Protein AF-A0A1J5PLA8-F1 (afdb_monomer_lite)

Sequence (158 aa):
MRGIFIDPFTRMVTEIDLPEKGDSVDIVALISMMNCNTFDVARLTLADEEIDCYVDDNGLFVQDQAFFIIAGRPLAGKAILLGRTDWWECVPPRATLETVCGAVQWANRRYAQAAIEMQTRAAMAHAVAHGAHVESNGPYGFISTPSAIDPDRDAKEG

Foldseek 3Di:
DWKWKAALVVRDIDIDDFDDDPQAGDPVRQCVVQVEPDWDWDWAAFPNAIKTKIARPCQLVDPPWWWKAFNLAIGITMIIIFHADPVRGTHHGPDDSVSRSVRIGTDDPVRSVVSVLVVQVVVVVVCVVVPWDWDDPDSRTDTDDPDDPPPPPPPPDD

Secondary structure (DSSP, 8-state):
-EEEEEETTTTEEEEEEPPEETTEE-HHHHHHHHT-SSEEEEEEEETTEEEEEEEETTGGGSTT--EEEETTEEEES-EEEEEE-TT--EE--SS-HHHHHHH-EEE-HHHHHHHHHHHHHHHHHHHHHTT--EE-SSSS-EEPPPPP--TTTTSS--

Organism: NCBI:txid410659

Radius of gyration: 19.34 Å; chains: 1; bounding box: 35×65×38 Å

Structure (mmCIF, N/CA/C/O backbone):
data_AF-A0A1J5PLA8-F1
#
_entry.id   AF-A0A1J5PLA8-F1
#
loop_
_atom_site.group_PDB
_atom_site.id
_atom_site.type_symbol
_atom_site.label_atom_id
_atom_site.label_alt_id
_atom_site.label_comp_id
_atom_site.label_asym_id
_atom_site.label_entity_id
_atom_site.label_seq_id
_atom_site.pdbx_PDB_ins_code
_atom_site.Cartn_x
_atom_site.Cartn_y
_atom_site.Cartn_z
_atom_site.occupancy
_atom_site.B_iso_or_equiv
_atom_site.auth_seq_id
_atom_site.auth_comp_id
_atom_site.auth_asym_id
_atom_site.auth_atom_id
_atom_site.pdbx_PDB_model_num
ATOM 1 N N . MET A 1 1 ? 7.590 -5.040 -13.585 1.00 89.88 1 MET A N 1
ATOM 2 C CA . MET A 1 1 ? 8.039 -4.084 -12.552 1.00 89.88 1 MET A CA 1
ATOM 3 C C . MET A 1 1 ? 7.879 -4.663 -11.153 1.00 89.88 1 MET A C 1
ATOM 5 O O . MET A 1 1 ? 6.802 -5.156 -10.845 1.00 89.88 1 MET A O 1
ATOM 9 N N . ARG A 1 2 ? 8.899 -4.572 -10.286 1.00 93.50 2 ARG A N 1
ATOM 10 C CA . ARG A 1 2 ? 8.772 -4.966 -8.868 1.00 93.50 2 ARG A CA 1
ATOM 11 C C . ARG A 1 2 ? 7.814 -4.026 -8.127 1.00 93.50 2 ARG A C 1
ATOM 13 O O . ARG A 1 2 ? 8.003 -2.814 -8.183 1.00 93.50 2 ARG A O 1
ATOM 20 N N . GLY A 1 3 ? 6.872 -4.579 -7.373 1.00 94.94 3 GLY A N 1
ATOM 21 C CA . GLY A 1 3 ? 6.046 -3.872 -6.392 1.00 94.94 3 GLY A CA 1
ATOM 22 C C . GLY A 1 3 ? 6.014 -4.603 -5.049 1.00 94.94 3 GLY A C 1
ATOM 23 O O . GLY A 1 3 ? 6.448 -5.751 -4.948 1.00 94.94 3 GLY A O 1
ATOM 24 N N . ILE A 1 4 ? 5.495 -3.945 -4.011 1.00 97.38 4 ILE A N 1
ATOM 25 C CA . ILE A 1 4 ? 5.250 -4.580 -2.706 1.00 97.38 4 ILE A CA 1
ATOM 26 C C . ILE A 1 4 ? 3.744 -4.647 -2.475 1.00 97.38 4 ILE A C 1
ATOM 28 O O . ILE A 1 4 ? 3.065 -3.627 -2.475 1.00 97.38 4 ILE A O 1
ATOM 32 N N . PHE A 1 5 ? 3.223 -5.850 -2.279 1.00 97.69 5 PHE A N 1
ATOM 33 C CA . PHE A 1 5 ? 1.811 -6.123 -2.051 1.00 97.69 5 PHE A CA 1
ATOM 34 C C . PHE A 1 5 ? 1.530 -6.345 -0.568 1.00 97.69 5 PHE A C 1
ATOM 36 O O . PHE A 1 5 ? 2.229 -7.119 0.089 1.00 97.69 5 PHE A O 1
ATOM 43 N N . ILE A 1 6 ? 0.490 -5.689 -0.059 1.00 97.94 6 ILE A N 1
ATOM 44 C CA . ILE A 1 6 ? -0.004 -5.818 1.311 1.00 97.94 6 ILE A CA 1
ATOM 45 C C . ILE A 1 6 ? -1.393 -6.453 1.261 1.00 97.94 6 ILE A C 1
ATOM 47 O O . ILE A 1 6 ? -2.328 -5.887 0.692 1.00 97.94 6 ILE A O 1
ATOM 51 N N . ASP A 1 7 ? -1.533 -7.605 1.912 1.00 97.19 7 ASP A N 1
ATOM 52 C CA . ASP A 1 7 ? -2.807 -8.288 2.108 1.00 97.19 7 ASP A CA 1
ATOM 53 C C . ASP A 1 7 ? -3.176 -8.281 3.600 1.00 97.19 7 ASP A C 1
ATOM 55 O O . ASP A 1 7 ? -2.644 -9.088 4.375 1.00 97.19 7 ASP A O 1
ATOM 59 N N . PRO A 1 8 ? -4.083 -7.390 4.044 1.00 95.62 8 PRO A N 1
ATOM 60 C CA . PRO A 1 8 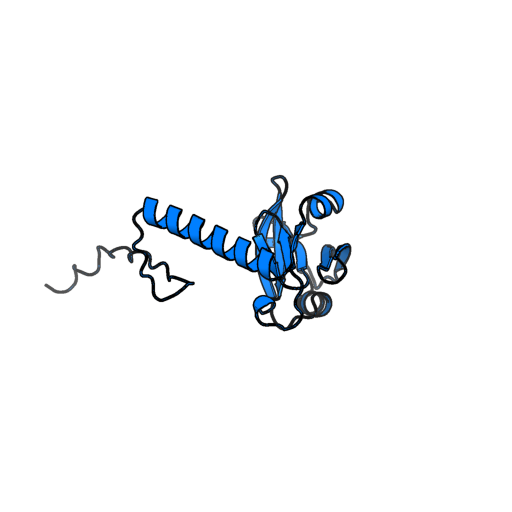? -4.499 -7.345 5.443 1.00 95.62 8 PRO A CA 1
ATOM 61 C C . PRO A 1 8 ? -5.435 -8.487 5.847 1.00 95.62 8 PRO A C 1
ATOM 63 O O . PRO A 1 8 ? -5.598 -8.725 7.046 1.00 95.62 8 PRO A O 1
ATOM 66 N N . PHE A 1 9 ? -6.023 -9.217 4.895 1.00 94.44 9 PHE A N 1
ATOM 67 C CA . PHE A 1 9 ? -6.867 -10.374 5.195 1.00 94.44 9 PHE A CA 1
ATOM 68 C C . PHE A 1 9 ? -6.011 -11.552 5.651 1.00 94.44 9 PHE A C 1
ATOM 70 O O . PHE A 1 9 ? -6.319 -12.196 6.654 1.00 94.44 9 PHE A O 1
ATOM 77 N N . THR A 1 10 ? -4.900 -11.797 4.955 1.00 96.31 10 THR A N 1
ATOM 78 C CA . THR A 1 10 ? -3.942 -12.855 5.312 1.00 96.31 10 THR A CA 1
ATOM 79 C C . THR A 1 10 ? -2.794 -12.361 6.187 1.00 96.31 10 THR A C 1
ATOM 81 O O . THR A 1 10 ? -1.986 -13.171 6.636 1.00 96.31 10 THR A O 1
ATOM 84 N N . ARG A 1 11 ? -2.709 -11.047 6.441 1.00 96.50 11 ARG A N 1
ATOM 85 C CA . ARG A 1 11 ? -1.618 -10.380 7.174 1.00 96.50 11 ARG A CA 1
ATOM 86 C C . ARG A 1 11 ? -0.247 -10.665 6.571 1.00 96.50 11 ARG A C 1
ATOM 88 O O . ARG A 1 11 ? 0.710 -10.973 7.281 1.00 96.50 11 ARG A O 1
ATOM 95 N N . MET A 1 12 ? -0.172 -10.580 5.248 1.00 97.56 12 MET A N 1
ATOM 96 C CA . MET A 1 12 ? 1.060 -10.809 4.503 1.00 97.56 12 MET A CA 1
ATOM 97 C C . MET A 1 12 ? 1.512 -9.538 3.802 1.00 97.56 12 MET A C 1
ATOM 99 O O . MET A 1 12 ? 0.701 -8.759 3.304 1.00 97.56 12 MET A O 1
ATOM 103 N N . VAL A 1 13 ? 2.827 -9.372 3.740 1.00 98.06 13 VAL A N 1
ATOM 104 C CA . VAL A 1 13 ? 3.489 -8.414 2.863 1.00 98.06 13 VAL A CA 1
ATOM 105 C C . VAL A 1 13 ? 4.414 -9.230 1.970 1.00 98.06 13 VAL A C 1
ATOM 107 O O . VAL A 1 13 ? 5.160 -10.077 2.463 1.00 98.06 13 VAL A O 1
ATOM 110 N N . THR A 1 14 ? 4.329 -9.028 0.662 1.00 97.88 14 THR A N 1
ATOM 111 C CA . THR A 1 14 ? 5.057 -9.831 -0.332 1.00 97.88 14 THR A CA 1
ATOM 112 C C . THR A 1 14 ? 5.588 -8.949 -1.447 1.00 97.88 14 THR A C 1
ATOM 114 O O . THR A 1 14 ? 4.972 -7.938 -1.774 1.00 97.88 14 THR A O 1
ATOM 117 N N . GLU A 1 15 ? 6.712 -9.324 -2.049 1.00 97.12 15 GLU A N 1
ATOM 118 C CA . GLU A 1 15 ? 7.123 -8.731 -3.322 1.00 97.12 15 GLU A CA 1
ATOM 119 C C . GLU A 1 15 ? 6.351 -9.387 -4.466 1.00 97.12 15 GLU A C 1
ATOM 121 O O . GLU A 1 15 ? 6.100 -10.594 -4.452 1.00 97.12 15 GLU A O 1
ATOM 126 N N . ILE A 1 16 ? 5.962 -8.577 -5.446 1.00 95.00 16 ILE A N 1
ATOM 127 C CA . ILE A 1 16 ? 5.235 -9.016 -6.633 1.00 95.00 16 ILE A CA 1
ATOM 128 C C . ILE A 1 16 ? 5.877 -8.444 -7.892 1.00 95.00 16 ILE A C 1
ATOM 130 O O . ILE A 1 16 ? 6.421 -7.339 -7.879 1.00 95.00 16 ILE A O 1
ATOM 134 N N . ASP A 1 17 ? 5.747 -9.177 -8.993 1.00 92.69 17 ASP A N 1
ATOM 135 C CA . ASP A 1 17 ? 6.075 -8.688 -10.326 1.00 92.69 17 ASP A CA 1
ATOM 136 C C . ASP A 1 17 ? 4.799 -8.242 -11.037 1.00 92.69 17 ASP A C 1
ATOM 138 O O . ASP A 1 17 ? 3.903 -9.036 -11.323 1.00 92.69 17 ASP A O 1
ATOM 142 N N . LEU A 1 18 ? 4.720 -6.946 -11.317 1.00 89.06 18 LEU A N 1
ATOM 143 C CA . LEU A 1 18 ? 3.620 -6.332 -12.041 1.00 89.06 18 LEU A CA 1
ATOM 144 C C . LEU A 1 18 ? 3.891 -6.334 -13.546 1.00 89.06 18 LEU A C 1
ATOM 146 O O . LEU A 1 18 ? 5.012 -6.003 -13.959 1.00 89.06 18 LEU A O 1
ATOM 150 N N . PRO A 1 19 ? 2.880 -6.646 -14.373 1.00 85.12 19 PRO A N 1
ATOM 151 C CA . PRO A 1 19 ? 2.994 -6.502 -15.813 1.00 85.12 19 PRO A CA 1
ATOM 152 C C . PRO A 1 19 ? 3.115 -5.020 -16.190 1.00 85.12 19 PRO A C 1
ATOM 154 O O . PRO A 1 19 ? 2.436 -4.147 -15.644 1.00 85.12 19 PRO A O 1
ATOM 157 N N . GLU A 1 20 ? 4.009 -4.751 -17.134 1.00 82.06 20 GLU A N 1
ATOM 158 C CA . GLU A 1 20 ? 4.247 -3.420 -17.687 1.00 82.06 20 GLU A CA 1
ATOM 159 C C . GLU A 1 20 ? 3.478 -3.258 -18.999 1.00 82.06 20 GLU A C 1
ATOM 161 O O . GLU A 1 20 ? 3.368 -4.190 -19.801 1.00 82.06 20 GLU A O 1
ATOM 166 N N . LYS A 1 21 ? 2.959 -2.054 -19.229 1.00 76.62 21 LYS A N 1
ATOM 167 C CA . LYS A 1 21 ? 2.339 -1.644 -20.486 1.00 76.62 21 LYS A CA 1
ATOM 168 C C . LYS A 1 21 ? 3.052 -0.389 -20.984 1.00 76.62 21 LYS A C 1
ATOM 170 O O . LYS A 1 21 ? 2.710 0.730 -20.600 1.00 76.62 21 LYS A O 1
ATOM 175 N N . GLY A 1 22 ? 4.061 -0.594 -21.833 1.00 76.50 22 GLY A N 1
ATOM 176 C CA . GLY A 1 22 ? 5.025 0.457 -22.173 1.00 76.50 22 GLY A CA 1
ATOM 177 C C . GLY A 1 22 ? 5.836 0.843 -20.936 1.00 76.50 22 GLY A C 1
ATOM 178 O O . GLY A 1 22 ? 6.225 -0.038 -20.177 1.00 76.50 22 GLY A O 1
ATOM 179 N N . ASP A 1 23 ? 6.002 2.142 -20.697 1.00 69.50 23 ASP A N 1
ATOM 180 C CA . ASP A 1 23 ? 6.752 2.677 -19.548 1.00 69.50 23 ASP A CA 1
ATOM 181 C C . ASP A 1 23 ? 5.905 2.806 -18.264 1.00 69.50 23 ASP A C 1
ATOM 183 O O . ASP A 1 23 ? 6.312 3.437 -17.292 1.00 69.50 23 ASP A O 1
ATOM 187 N N . SER A 1 24 ? 4.694 2.239 -18.251 1.00 74.19 24 SER A N 1
ATOM 188 C CA . SER A 1 24 ? 3.732 2.394 -17.156 1.00 74.19 24 SER A CA 1
ATOM 189 C C . SER A 1 24 ? 3.242 1.054 -16.618 1.00 74.19 24 SER A C 1
ATOM 191 O O . SER A 1 24 ? 3.233 0.040 -17.321 1.00 74.19 24 SER A O 1
ATOM 193 N N . VAL A 1 25 ? 2.811 1.047 -15.356 1.00 82.75 25 VAL A N 1
ATOM 194 C CA . VAL A 1 25 ? 2.161 -0.118 -14.750 1.00 82.75 25 VAL A CA 1
ATOM 195 C C . VAL A 1 25 ? 0.808 -0.377 -15.416 1.00 82.75 25 VAL A C 1
ATOM 197 O O . VAL A 1 25 ? 0.047 0.554 -15.693 1.00 82.75 25 VAL A O 1
ATOM 200 N N . ASP A 1 26 ? 0.481 -1.645 -15.669 1.00 86.19 26 ASP A N 1
ATOM 201 C CA . ASP A 1 26 ? -0.846 -1.993 -16.169 1.00 86.19 26 ASP A CA 1
ATOM 202 C C . ASP A 1 26 ? -1.908 -1.778 -15.077 1.00 86.19 26 ASP A C 1
ATOM 204 O O . ASP A 1 26 ? -2.025 -2.542 -14.114 1.00 86.19 26 ASP A O 1
ATOM 208 N N . ILE A 1 27 ? -2.717 -0.732 -15.251 1.00 84.12 27 ILE A N 1
ATOM 209 C CA . ILE A 1 27 ? -3.811 -0.378 -14.342 1.00 84.12 27 ILE A CA 1
ATOM 210 C C . ILE A 1 27 ? -4.819 -1.529 -14.186 1.00 84.12 27 ILE A C 1
ATOM 212 O O . ILE A 1 27 ? -5.333 -1.750 -13.089 1.00 84.12 27 ILE A O 1
ATOM 216 N N . VAL A 1 28 ? -5.089 -2.296 -15.248 1.00 85.19 28 VAL A N 1
ATOM 217 C CA . VAL A 1 28 ? -6.032 -3.426 -15.183 1.00 85.19 28 VAL A CA 1
ATOM 218 C C . VAL A 1 28 ? -5.481 -4.523 -14.274 1.00 85.19 28 VAL A C 1
ATOM 220 O O . VAL A 1 28 ? -6.235 -5.139 -13.514 1.00 85.19 28 VAL A O 1
ATOM 223 N N . ALA A 1 29 ? -4.165 -4.734 -14.300 1.00 86.81 29 ALA A N 1
ATOM 224 C CA . ALA A 1 29 ? -3.504 -5.675 -13.410 1.00 86.81 29 ALA A CA 1
ATOM 225 C C . ALA A 1 29 ? -3.555 -5.207 -11.949 1.00 86.81 29 ALA A C 1
ATOM 227 O O . ALA A 1 29 ? -3.881 -6.015 -11.082 1.00 86.81 29 ALA A O 1
ATOM 228 N N . LEU A 1 30 ? -3.326 -3.914 -11.676 1.00 89.06 30 LEU A N 1
ATOM 229 C CA . LEU A 1 30 ? -3.448 -3.350 -10.323 1.00 89.06 30 LEU A CA 1
ATOM 230 C C . LEU A 1 30 ? -4.843 -3.583 -9.730 1.00 89.06 30 LEU A C 1
ATOM 232 O O . LEU A 1 30 ? -4.964 -4.134 -8.636 1.00 89.06 30 LEU A O 1
ATOM 236 N N . ILE A 1 31 ? -5.889 -3.215 -10.476 1.00 89.44 31 ILE A N 1
ATOM 237 C CA . ILE A 1 31 ? -7.293 -3.393 -10.074 1.00 89.44 31 ILE A CA 1
ATOM 238 C C . ILE A 1 31 ? -7.585 -4.874 -9.791 1.00 89.44 31 ILE A C 1
ATOM 240 O O . ILE A 1 31 ? -8.153 -5.217 -8.753 1.00 89.44 31 ILE A O 1
ATOM 244 N N . SER A 1 32 ? -7.130 -5.764 -10.678 1.00 90.44 32 SER A N 1
ATOM 245 C CA . SER A 1 32 ? -7.335 -7.210 -10.539 1.00 90.44 32 SER A CA 1
ATOM 246 C C . SER A 1 32 ? -6.619 -7.792 -9.315 1.00 90.44 32 SER A C 1
ATOM 248 O O . SER A 1 32 ? -7.192 -8.609 -8.598 1.00 90.44 32 SER A O 1
ATOM 250 N N . MET A 1 33 ? -5.381 -7.370 -9.039 1.00 91.25 33 MET A N 1
ATOM 251 C CA . MET A 1 33 ? -4.596 -7.862 -7.899 1.00 91.25 33 MET A CA 1
ATOM 252 C C . MET A 1 33 ? -5.136 -7.368 -6.556 1.00 91.25 33 MET A C 1
ATOM 254 O O . MET A 1 33 ? -5.192 -8.132 -5.588 1.00 91.25 33 MET A O 1
ATOM 258 N N . MET A 1 34 ? -5.566 -6.106 -6.493 1.00 92.81 34 MET A N 1
ATOM 259 C CA . MET A 1 34 ? -6.200 -5.546 -5.297 1.00 92.81 34 MET A CA 1
ATOM 260 C C . MET A 1 34 ? -7.638 -6.043 -5.108 1.00 92.81 34 MET A C 1
ATOM 262 O O . MET A 1 34 ? -8.161 -5.957 -3.999 1.00 92.81 34 MET A O 1
ATOM 266 N N . ASN A 1 35 ? -8.244 -6.629 -6.148 1.00 91.62 35 ASN A N 1
ATOM 267 C CA . ASN A 1 35 ? -9.635 -7.076 -6.165 1.00 91.62 35 ASN A CA 1
ATOM 268 C C . ASN A 1 35 ? -10.603 -5.940 -5.783 1.00 91.62 35 ASN A C 1
ATOM 270 O O . ASN A 1 35 ? -11.476 -6.110 -4.931 1.00 91.62 35 ASN A O 1
ATOM 274 N N . CYS A 1 36 ? -10.412 -4.776 -6.404 1.00 89.75 36 CYS A N 1
ATOM 275 C CA . CYS A 1 36 ? -11.258 -3.596 -6.235 1.00 89.75 36 CYS A CA 1
ATOM 276 C C . CYS A 1 36 ? -11.904 -3.185 -7.568 1.00 89.75 36 CYS A C 1
ATOM 278 O O . CYS A 1 36 ? -11.584 -3.734 -8.618 1.00 89.75 36 CYS A O 1
ATOM 280 N N . ASN A 1 37 ? -12.830 -2.223 -7.527 1.00 88.31 37 ASN A N 1
ATOM 281 C CA . ASN A 1 37 ? -13.425 -1.628 -8.735 1.00 88.31 37 ASN A CA 1
ATOM 282 C C . ASN A 1 37 ? -12.778 -0.284 -9.092 1.00 88.31 37 ASN A C 1
ATOM 284 O O . ASN A 1 37 ? -12.665 0.072 -10.263 1.00 88.31 37 ASN A O 1
ATOM 288 N N . THR A 1 38 ? -12.376 0.466 -8.069 1.00 89.69 38 THR A N 1
ATOM 289 C CA . THR A 1 38 ? -11.678 1.74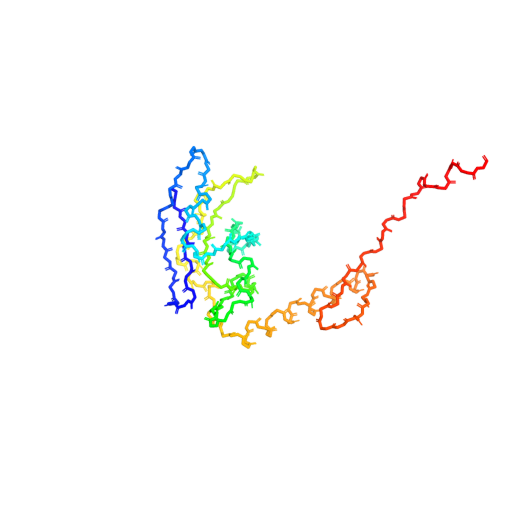6 -8.163 1.00 89.69 38 THR A CA 1
ATOM 290 C C . THR A 1 38 ? -10.534 1.744 -7.163 1.00 89.69 38 THR A C 1
ATOM 292 O O . THR A 1 38 ? -10.555 1.002 -6.178 1.00 89.69 38 THR A O 1
ATOM 295 N N . PHE A 1 39 ? -9.521 2.558 -7.421 1.00 93.25 39 PHE A N 1
ATOM 296 C CA . PHE A 1 39 ? -8.415 2.741 -6.499 1.00 93.25 39 PHE A CA 1
ATOM 297 C C . PHE A 1 39 ? -8.092 4.222 -6.353 1.00 93.25 39 PHE A C 1
ATOM 299 O O . PHE A 1 39 ? -8.353 5.008 -7.265 1.00 93.25 39 PHE A O 1
ATOM 306 N N . ASP A 1 40 ? -7.492 4.561 -5.221 1.00 92.75 40 ASP A N 1
ATOM 307 C CA . ASP A 1 40 ? -6.866 5.854 -4.970 1.00 92.75 40 ASP A CA 1
ATOM 308 C C . ASP A 1 40 ? -5.380 5.648 -4.637 1.00 92.75 40 ASP A C 1
ATOM 310 O O . ASP A 1 40 ? -4.936 4.528 -4.360 1.00 92.75 40 ASP A O 1
ATOM 314 N N . VAL A 1 41 ? -4.598 6.725 -4.698 1.00 93.31 41 VAL A N 1
ATOM 315 C CA . VAL A 1 41 ? -3.160 6.720 -4.427 1.00 93.31 41 VAL A CA 1
ATOM 316 C C . VAL A 1 41 ? -2.865 7.539 -3.176 1.00 93.31 41 VAL A C 1
ATOM 318 O O . VAL A 1 41 ? -2.762 8.768 -3.194 1.00 93.31 41 VAL A O 1
ATOM 321 N N . ALA A 1 42 ? -2.649 6.839 -2.067 1.00 92.50 42 ALA A N 1
ATOM 322 C CA . ALA A 1 42 ? -2.160 7.439 -0.841 1.00 92.50 42 ALA A CA 1
ATOM 323 C C . ALA A 1 42 ? -0.645 7.663 -0.938 1.00 92.50 42 ALA A C 1
ATOM 325 O O . ALA A 1 42 ? 0.146 6.723 -0.961 1.00 92.50 42 ALA A O 1
ATOM 326 N N . ARG A 1 43 ? -0.228 8.930 -0.946 1.00 93.38 43 ARG A N 1
ATOM 327 C CA . ARG A 1 43 ? 1.190 9.311 -0.909 1.00 93.38 43 ARG A CA 1
ATOM 328 C C . ARG A 1 43 ? 1.739 9.138 0.504 1.00 93.38 43 ARG A C 1
ATOM 330 O O . ARG A 1 43 ? 1.226 9.761 1.441 1.00 93.38 43 ARG A O 1
ATOM 337 N N . LEU A 1 44 ? 2.768 8.313 0.649 1.00 93.31 44 LEU A N 1
ATOM 338 C CA . LEU A 1 44 ? 3.395 7.981 1.923 1.00 93.31 44 LEU A CA 1
ATOM 339 C C . LEU A 1 44 ? 4.884 8.335 1.908 1.00 93.31 44 LEU A C 1
ATOM 341 O O . LEU A 1 44 ? 5.517 8.427 0.857 1.00 93.31 44 LEU A O 1
ATOM 345 N N . THR A 1 45 ? 5.443 8.465 3.107 1.00 92.31 45 THR A N 1
ATOM 346 C CA . THR A 1 45 ? 6.888 8.513 3.329 1.00 92.31 45 THR A CA 1
ATOM 347 C C . THR A 1 45 ? 7.239 7.397 4.304 1.00 92.31 45 THR A C 1
ATOM 349 O O . THR A 1 45 ? 6.676 7.333 5.400 1.00 92.31 45 THR A O 1
ATOM 352 N N . LEU A 1 46 ? 8.132 6.496 3.902 1.00 90.69 46 LEU A N 1
ATOM 353 C CA . LEU A 1 46 ? 8.606 5.375 4.714 1.00 90.69 46 LEU A CA 1
ATOM 354 C C . LEU A 1 46 ? 10.127 5.409 4.769 1.00 90.69 46 LEU A C 1
ATOM 356 O O . LEU A 1 46 ? 10.768 5.280 3.734 1.00 90.69 46 LEU A O 1
ATOM 360 N N . ALA A 1 47 ? 10.689 5.552 5.974 1.00 85.81 47 ALA A N 1
ATOM 361 C CA . ALA A 1 47 ? 12.138 5.640 6.181 1.00 85.81 47 ALA A CA 1
ATOM 362 C C . ALA A 1 47 ? 12.808 6.659 5.232 1.00 85.81 47 ALA A C 1
ATOM 364 O O . ALA A 1 47 ? 13.778 6.337 4.556 1.00 85.81 47 ALA A O 1
ATOM 365 N N . ASP A 1 48 ? 12.232 7.863 5.163 1.00 86.31 48 ASP A N 1
ATOM 366 C CA . ASP A 1 48 ? 12.670 8.985 4.318 1.00 86.31 48 ASP A CA 1
ATOM 367 C C . ASP A 1 48 ? 12.545 8.778 2.795 1.00 86.31 48 ASP A C 1
ATOM 369 O O . ASP A 1 48 ? 12.930 9.652 2.023 1.00 86.31 48 ASP A O 1
ATOM 373 N N . GLU A 1 49 ? 11.931 7.680 2.345 1.00 87.19 49 GLU A N 1
ATOM 374 C CA . GLU A 1 49 ? 11.634 7.438 0.931 1.00 87.19 49 GLU A CA 1
ATOM 375 C C . GLU A 1 49 ? 10.162 7.727 0.617 1.00 87.19 49 GLU A C 1
ATOM 377 O O . GLU A 1 49 ? 9.249 7.285 1.325 1.00 87.19 49 GLU A O 1
ATOM 382 N N . GLU A 1 50 ? 9.923 8.451 -0.476 1.00 91.50 50 GLU A N 1
ATOM 383 C CA . GLU A 1 50 ? 8.579 8.659 -1.008 1.00 91.50 50 GLU A CA 1
ATOM 384 C C . GLU A 1 50 ? 8.070 7.395 -1.703 1.00 91.50 50 GLU A C 1
ATOM 386 O O . GLU A 1 50 ? 8.763 6.777 -2.516 1.00 91.50 50 GLU A O 1
ATOM 391 N N . ILE A 1 51 ? 6.835 7.012 -1.391 1.00 94.38 51 ILE A N 1
ATOM 392 C CA . ILE A 1 51 ? 6.212 5.817 -1.946 1.00 94.38 51 ILE A CA 1
ATOM 393 C C . ILE A 1 51 ? 4.716 6.045 -2.141 1.00 94.38 51 ILE A C 1
ATOM 395 O O . ILE A 1 51 ? 4.035 6.630 -1.293 1.00 94.38 51 ILE A O 1
ATOM 399 N N . ASP A 1 52 ? 4.204 5.579 -3.270 1.00 94.88 52 ASP A N 1
ATOM 400 C CA . ASP A 1 52 ? 2.797 5.660 -3.620 1.00 94.88 52 ASP A CA 1
ATOM 401 C C . ASP A 1 52 ? 2.110 4.345 -3.251 1.00 94.88 52 ASP A C 1
ATOM 403 O O . ASP A 1 52 ? 2.543 3.257 -3.636 1.00 94.88 52 ASP A O 1
ATOM 407 N N . CYS A 1 53 ? 1.045 4.452 -2.459 1.00 95.62 53 CYS A N 1
ATOM 408 C CA . CYS A 1 53 ? 0.246 3.332 -1.991 1.00 95.62 53 CYS A CA 1
ATOM 409 C C . CYS A 1 53 ? -1.103 3.324 -2.703 1.00 95.62 53 CYS A C 1
ATOM 411 O O . CYS A 1 53 ? -1.982 4.132 -2.407 1.00 95.62 53 CYS A O 1
ATOM 413 N N . TYR A 1 54 ? -1.249 2.397 -3.639 1.00 95.25 54 TYR A N 1
ATOM 414 C CA . TYR A 1 54 ? -2.484 2.137 -4.362 1.00 95.25 54 TYR A CA 1
ATOM 415 C C . TYR A 1 54 ? -3.396 1.315 -3.461 1.00 95.25 54 TYR A C 1
ATOM 417 O O . TYR A 1 54 ? -2.976 0.270 -2.959 1.00 95.25 54 TYR A O 1
ATOM 425 N N . VAL A 1 55 ? -4.613 1.796 -3.237 1.00 94.81 55 VAL A N 1
ATOM 426 C CA . VAL A 1 55 ? -5.576 1.212 -2.294 1.00 94.81 55 VAL A CA 1
ATOM 427 C C . VAL A 1 55 ? -6.980 1.217 -2.869 1.00 94.81 55 VAL A C 1
ATOM 429 O O . VAL A 1 55 ? -7.302 2.046 -3.714 1.00 94.81 55 VAL A O 1
ATOM 432 N N . ASP A 1 56 ? -7.832 0.321 -2.380 1.00 92.00 56 ASP A N 1
ATOM 433 C CA . ASP A 1 56 ? -9.260 0.333 -2.696 1.00 92.00 56 ASP A CA 1
ATOM 434 C C . ASP A 1 56 ? -9.936 1.588 -2.115 1.00 92.00 56 ASP A C 1
ATOM 436 O O . ASP A 1 56 ? -10.143 1.695 -0.904 1.00 92.00 56 ASP A O 1
ATOM 440 N N . ASP A 1 57 ? -10.311 2.520 -2.993 1.00 87.50 57 ASP A N 1
ATOM 441 C CA . ASP A 1 57 ? -10.983 3.783 -2.648 1.00 87.50 57 ASP A CA 1
ATOM 442 C C . ASP A 1 57 ? -12.335 3.540 -1.950 1.00 87.50 57 ASP A C 1
ATOM 444 O O . ASP A 1 57 ? -12.746 4.255 -1.037 1.00 87.50 57 ASP A O 1
ATOM 448 N N . ASN A 1 58 ? -13.001 2.437 -2.301 1.00 86.06 58 ASN A N 1
ATOM 449 C CA . ASN A 1 58 ? -14.263 2.040 -1.689 1.00 86.06 58 ASN A CA 1
ATOM 450 C C . ASN A 1 58 ? -14.090 1.059 -0.525 1.00 86.06 58 ASN A C 1
ATOM 452 O O . ASN A 1 58 ? -15.088 0.619 0.057 1.00 86.06 58 ASN A O 1
ATOM 456 N N . GLY A 1 59 ? -12.852 0.745 -0.132 1.00 81.25 59 GLY A N 1
ATOM 457 C CA . GLY A 1 59 ? -12.553 -0.297 0.846 1.00 81.25 59 GLY A CA 1
ATOM 458 C C . GLY A 1 59 ? -13.280 -0.091 2.177 1.00 81.25 59 GLY A C 1
ATOM 459 O O . GLY A 1 59 ? -13.734 -1.055 2.793 1.00 81.25 59 GLY A O 1
ATOM 460 N N . LEU A 1 60 ? -13.492 1.162 2.593 1.00 82.81 60 LEU A N 1
ATOM 461 C CA . LEU A 1 60 ? -14.203 1.511 3.830 1.00 82.81 60 LEU A CA 1
ATOM 462 C C . LEU A 1 60 ? -15.684 1.087 3.848 1.00 82.81 60 LEU A C 1
ATOM 464 O O . LEU A 1 60 ? -16.234 0.837 4.929 1.00 82.81 60 LEU A O 1
ATOM 468 N N . PHE A 1 61 ? -16.322 0.988 2.680 1.00 81.94 61 PHE A N 1
ATOM 469 C CA . PHE A 1 61 ? -17.755 0.709 2.532 1.00 81.94 61 PHE A CA 1
ATOM 470 C C . PHE A 1 61 ? -18.078 -0.782 2.361 1.00 81.94 61 PHE A C 1
ATOM 472 O O . PHE A 1 61 ? -19.249 -1.164 2.359 1.00 81.94 61 PHE A O 1
ATOM 479 N N . VAL A 1 62 ? -17.057 -1.634 2.261 1.00 83.25 62 VAL A N 1
ATOM 480 C CA . VAL A 1 62 ? -17.202 -3.081 2.064 1.00 83.25 62 VAL A CA 1
ATOM 481 C C . VAL A 1 62 ? -17.420 -3.799 3.407 1.00 83.25 62 VAL A C 1
ATOM 483 O O . VAL A 1 62 ? -16.842 -3.437 4.437 1.00 83.25 62 VAL A O 1
ATOM 486 N N . GLN A 1 63 ? -18.292 -4.814 3.417 1.00 81.56 63 GLN A N 1
ATOM 487 C CA . GLN A 1 63 ? -18.490 -5.698 4.574 1.00 81.56 63 GLN A CA 1
ATOM 488 C C . GLN A 1 63 ? -17.327 -6.692 4.710 1.00 81.56 63 GLN A C 1
ATOM 490 O O . GLN A 1 63 ? -16.693 -7.038 3.722 1.00 81.56 63 GLN A O 1
ATOM 495 N N . ASP A 1 64 ? -17.029 -7.126 5.939 1.00 84.75 64 ASP A N 1
ATOM 496 C CA . ASP A 1 64 ? -15.906 -8.032 6.249 1.00 84.75 64 ASP A CA 1
ATOM 497 C C . ASP A 1 64 ? -14.529 -7.539 5.772 1.00 84.75 64 ASP A C 1
ATOM 499 O O . ASP A 1 64 ? -13.619 -8.315 5.492 1.00 84.75 64 ASP A O 1
ATOM 503 N N . GLN A 1 65 ? -14.366 -6.217 5.726 1.00 89.94 65 GLN A N 1
ATOM 504 C CA . GLN A 1 65 ? -13.123 -5.573 5.333 1.00 89.94 65 GLN A CA 1
ATOM 505 C C . GLN A 1 65 ? -11.999 -5.775 6.365 1.00 89.94 65 GLN A C 1
ATOM 507 O O . GLN A 1 65 ? -12.228 -5.735 7.580 1.00 89.94 65 GLN A O 1
ATOM 512 N N . ALA A 1 66 ? -10.766 -5.901 5.870 1.00 92.81 66 ALA A N 1
ATOM 513 C CA . ALA A 1 66 ? -9.548 -5.907 6.668 1.00 92.81 66 ALA A CA 1
ATOM 514 C C . ALA A 1 66 ? -8.786 -4.576 6.545 1.00 92.81 66 ALA A C 1
ATOM 516 O O . ALA A 1 66 ? -8.837 -3.891 5.522 1.00 92.81 66 ALA A O 1
ATOM 517 N N . PHE A 1 67 ? -8.089 -4.202 7.619 1.00 94.56 67 PHE A N 1
ATOM 518 C CA . PHE A 1 67 ? -7.450 -2.896 7.754 1.00 94.56 67 PHE A CA 1
ATOM 519 C C . PHE A 1 67 ? -5.991 -3.041 8.167 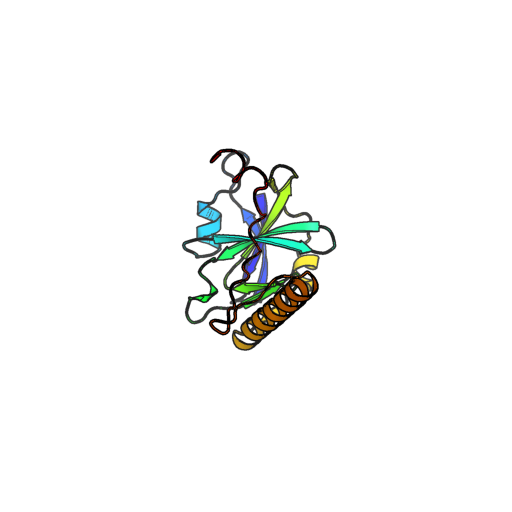1.00 94.56 67 PHE A C 1
ATOM 521 O O . PHE A 1 67 ? -5.595 -3.986 8.856 1.00 94.56 67 PHE A O 1
ATOM 528 N N . PHE A 1 68 ? -5.200 -2.045 7.806 1.00 95.44 68 PHE A N 1
ATOM 529 C CA . PHE A 1 68 ? -3.829 -1.905 8.260 1.00 95.44 68 PHE A CA 1
ATOM 530 C C . PHE A 1 68 ? -3.481 -0.427 8.401 1.00 95.44 68 PHE A C 1
ATOM 532 O O . PHE A 1 68 ? -4.176 0.445 7.885 1.00 95.44 68 PHE A O 1
ATOM 539 N N . ILE A 1 69 ? -2.424 -0.142 9.146 1.00 94.88 69 ILE A N 1
ATOM 540 C CA . ILE A 1 69 ? -1.859 1.191 9.288 1.00 94.88 69 ILE A CA 1
ATOM 541 C C . ILE A 1 69 ? -0.426 1.141 8.786 1.00 94.88 69 ILE A C 1
ATOM 543 O O . ILE A 1 69 ? 0.333 0.246 9.155 1.00 94.88 69 ILE A O 1
ATOM 547 N N . ILE A 1 70 ? -0.055 2.109 7.958 1.00 95.06 70 ILE A N 1
ATOM 548 C CA . ILE A 1 70 ? 1.303 2.266 7.438 1.00 95.06 70 ILE A CA 1
ATOM 549 C C . ILE A 1 70 ? 1.634 3.753 7.343 1.00 95.06 70 ILE A C 1
ATOM 551 O O . ILE A 1 70 ? 0.779 4.556 6.975 1.00 95.06 70 ILE A O 1
ATOM 555 N N . ALA A 1 71 ? 2.849 4.147 7.738 1.00 92.56 71 ALA A N 1
ATOM 556 C CA . ALA A 1 71 ? 3.232 5.562 7.853 1.00 92.56 71 ALA A CA 1
ATOM 557 C C . ALA A 1 71 ? 2.197 6.396 8.649 1.00 92.56 71 ALA A C 1
ATOM 559 O O . ALA A 1 71 ? 1.867 7.530 8.306 1.00 92.56 71 ALA A O 1
ATOM 560 N N . GLY A 1 72 ? 1.606 5.781 9.680 1.00 89.38 72 GLY A N 1
ATOM 561 C CA . GLY A 1 72 ? 0.532 6.359 10.485 1.00 89.38 72 GLY A CA 1
ATOM 562 C C . GLY A 1 72 ? -0.841 6.404 9.811 1.00 89.38 72 GLY A C 1
ATOM 563 O O . GLY A 1 72 ? -1.813 6.664 10.504 1.00 89.38 72 GLY A O 1
ATOM 564 N N . ARG A 1 73 ? -0.977 6.128 8.510 1.00 90.12 73 ARG A N 1
ATOM 565 C CA . ARG A 1 73 ? -2.255 6.197 7.791 1.00 90.12 73 ARG A CA 1
ATOM 566 C C . ARG A 1 73 ? -3.041 4.887 7.888 1.00 90.12 73 ARG A C 1
ATOM 568 O O . ARG A 1 73 ? -2.505 3.854 7.488 1.00 90.12 73 ARG A O 1
ATOM 575 N N . PRO A 1 74 ? -4.288 4.909 8.385 1.00 92.06 74 PRO A N 1
ATOM 576 C CA . PRO A 1 74 ? -5.186 3.763 8.323 1.00 92.06 74 PRO A CA 1
ATOM 577 C C . PRO A 1 74 ? -5.719 3.584 6.899 1.00 92.06 74 PRO A C 1
ATOM 579 O O . PRO A 1 74 ? -6.249 4.520 6.307 1.00 92.06 74 PRO A O 1
ATOM 582 N N . LEU A 1 75 ? -5.592 2.371 6.370 1.00 93.81 75 LEU A N 1
ATOM 583 C CA . LEU A 1 75 ? -6.005 1.984 5.025 1.00 93.81 75 LEU A CA 1
ATOM 584 C C . LEU A 1 75 ? -6.836 0.695 5.086 1.00 93.81 75 LEU A C 1
ATOM 586 O O . LEU A 1 75 ? -6.746 -0.086 6.041 1.00 93.81 75 LEU A O 1
ATOM 590 N N . ALA A 1 76 ? -7.681 0.499 4.077 1.00 93.31 76 ALA A N 1
ATOM 591 C CA . ALA A 1 76 ? -8.629 -0.604 3.992 1.00 93.31 76 ALA A CA 1
ATOM 592 C C . ALA A 1 76 ? -8.434 -1.380 2.689 1.00 93.31 76 ALA A C 1
ATOM 594 O O . ALA A 1 76 ? -8.158 -0.787 1.650 1.00 93.31 76 ALA A O 1
ATOM 595 N N . GLY A 1 77 ? -8.618 -2.697 2.749 1.00 94.25 77 GLY A N 1
ATOM 596 C CA . GLY A 1 77 ? -8.432 -3.562 1.590 1.00 94.25 77 GLY A CA 1
ATOM 597 C C . GLY A 1 77 ? -6.965 -3.823 1.267 1.00 94.25 77 GLY A C 1
ATOM 598 O O . GLY A 1 77 ? -6.052 -3.463 2.009 1.00 94.25 77 GLY A O 1
ATOM 599 N N . LYS A 1 78 ? -6.746 -4.524 0.160 1.00 96.31 78 LYS A N 1
ATOM 600 C CA . LYS A 1 78 ? -5.405 -4.835 -0.336 1.00 96.31 78 LYS A CA 1
ATOM 601 C C . LYS A 1 78 ? -4.737 -3.576 -0.873 1.00 96.31 78 LYS A C 1
ATOM 603 O O . LYS A 1 78 ? -5.420 -2.676 -1.359 1.00 96.31 78 LYS A O 1
ATOM 608 N N . ALA A 1 79 ? -3.411 -3.544 -0.817 1.00 96.69 79 ALA A N 1
ATOM 609 C CA . ALA A 1 79 ? -2.648 -2.414 -1.317 1.00 96.69 79 ALA A CA 1
ATOM 610 C C . ALA A 1 79 ? -1.409 -2.841 -2.094 1.00 96.69 79 ALA A C 1
ATOM 612 O O . ALA A 1 79 ? -0.826 -3.896 -1.834 1.00 96.69 79 ALA A O 1
ATOM 613 N N . ILE A 1 80 ? -0.989 -1.989 -3.024 1.00 97.00 80 ILE A N 1
ATOM 614 C CA . ILE A 1 80 ? 0.257 -2.141 -3.775 1.00 97.00 80 ILE A CA 1
ATOM 615 C C . ILE A 1 80 ? 1.087 -0.879 -3.574 1.00 97.00 80 ILE A C 1
ATOM 617 O O . ILE A 1 80 ? 0.584 0.232 -3.717 1.00 97.00 80 ILE A O 1
ATOM 621 N N . LEU A 1 81 ? 2.358 -1.050 -3.231 1.00 96.12 81 LEU A N 1
ATOM 622 C CA . LEU A 1 81 ? 3.314 0.036 -3.082 1.00 96.12 81 LEU A CA 1
ATOM 623 C C . LEU A 1 81 ? 4.248 0.091 -4.286 1.00 96.12 81 LEU A C 1
ATOM 625 O O . LEU A 1 81 ? 4.886 -0.914 -4.626 1.00 96.12 81 LEU A O 1
ATOM 629 N N . LEU A 1 82 ? 4.364 1.279 -4.875 1.00 95.00 82 LEU A N 1
ATOM 630 C CA . LEU A 1 82 ? 5.295 1.594 -5.955 1.00 95.00 82 LEU A CA 1
ATOM 631 C C . LEU A 1 82 ? 6.064 2.868 -5.631 1.00 95.00 82 LEU A C 1
ATOM 633 O O . LEU A 1 82 ? 5.589 3.740 -4.909 1.00 95.00 82 LEU A O 1
ATOM 637 N N . GLY A 1 83 ? 7.278 2.959 -6.157 1.00 93.44 83 GLY A N 1
ATOM 638 C CA . GLY A 1 83 ? 8.018 4.209 -6.152 1.00 93.44 83 GLY A CA 1
ATOM 639 C C . GLY A 1 83 ? 7.476 5.146 -7.224 1.00 93.44 83 GLY A C 1
ATOM 640 O O . GLY A 1 83 ? 6.794 4.725 -8.163 1.00 93.44 83 GLY A O 1
ATOM 641 N N . ARG A 1 84 ? 7.845 6.416 -7.105 1.00 90.00 84 ARG A N 1
ATOM 642 C CA . ARG A 1 84 ? 7.591 7.422 -8.132 1.00 90.00 84 ARG A CA 1
ATOM 643 C C . ARG A 1 84 ? 8.861 8.186 -8.474 1.00 90.00 84 ARG A C 1
ATOM 645 O O . ARG A 1 84 ? 9.750 8.324 -7.634 1.00 90.00 84 ARG A O 1
ATOM 652 N N . THR A 1 85 ? 8.936 8.678 -9.701 1.00 88.88 85 THR A N 1
ATOM 653 C CA . THR A 1 85 ? 9.907 9.709 -10.084 1.00 88.88 85 THR A CA 1
ATOM 654 C C . THR A 1 85 ? 9.370 11.100 -9.745 1.00 88.88 85 THR A C 1
ATOM 656 O O . THR A 1 85 ? 8.180 11.272 -9.469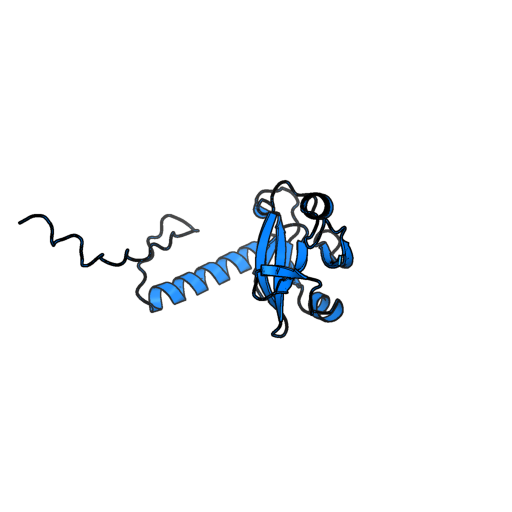 1.00 88.88 85 THR A O 1
ATOM 659 N N . ASP A 1 86 ? 10.225 12.116 -9.849 1.00 87.75 86 ASP A N 1
ATOM 660 C CA . ASP A 1 86 ? 9.827 13.526 -9.711 1.00 87.75 86 ASP A CA 1
ATOM 661 C C . ASP A 1 86 ? 8.790 13.960 -10.771 1.00 87.75 86 ASP A C 1
ATOM 663 O O . ASP A 1 86 ? 8.077 14.948 -10.594 1.00 87.75 86 ASP A O 1
ATOM 667 N N . TRP A 1 87 ? 8.678 13.199 -11.866 1.00 85.81 87 TRP A N 1
ATOM 668 C CA . TRP A 1 87 ? 7.706 13.394 -12.945 1.00 85.81 87 TRP A CA 1
ATOM 669 C C . TRP A 1 87 ? 6.448 12.532 -12.787 1.00 85.81 87 TRP A C 1
ATOM 671 O O . TRP A 1 87 ? 5.658 12.430 -13.722 1.00 85.81 87 TRP A O 1
ATOM 681 N N . TRP A 1 88 ? 6.238 11.949 -11.602 1.00 81.75 88 TRP A N 1
ATOM 682 C CA . TRP A 1 88 ? 5.073 11.123 -11.257 1.00 81.75 88 TRP A CA 1
ATOM 683 C C . TRP A 1 88 ? 4.951 9.822 -12.059 1.00 81.75 88 TRP A C 1
ATOM 685 O O . TRP A 1 88 ? 3.871 9.241 -12.154 1.00 81.75 88 TRP A O 1
ATOM 695 N N . GLU A 1 89 ? 6.059 9.339 -12.617 1.00 86.00 89 GLU A N 1
ATOM 696 C CA . GLU A 1 89 ? 6.099 8.048 -13.300 1.00 86.00 89 GLU A CA 1
ATOM 697 C C . GLU A 1 89 ? 6.281 6.920 -12.284 1.00 86.00 89 GLU A C 1
ATOM 699 O O . GLU A 1 89 ? 7.054 7.046 -11.331 1.00 86.00 89 GLU A O 1
ATOM 704 N N . CYS A 1 90 ? 5.580 5.805 -12.495 1.00 88.56 90 CYS A N 1
ATOM 705 C CA . CYS A 1 90 ? 5.680 4.626 -11.639 1.00 88.56 90 CYS A CA 1
ATOM 706 C C . CYS A 1 90 ? 7.030 3.935 -11.832 1.00 88.56 90 CYS A C 1
ATOM 708 O O . CYS A 1 90 ? 7.406 3.595 -12.952 1.00 88.56 90 CYS A O 1
ATOM 710 N N . VAL A 1 91 ? 7.726 3.659 -10.735 1.00 92.19 91 VAL A N 1
ATOM 711 C CA . VAL A 1 91 ? 8.987 2.908 -10.721 1.00 92.19 91 VAL A CA 1
ATOM 712 C C . VAL A 1 91 ? 8.974 1.884 -9.586 1.00 92.19 91 VAL A C 1
ATOM 714 O O . VAL A 1 91 ? 8.156 1.987 -8.667 1.00 92.19 91 VAL A O 1
ATOM 717 N N . PRO A 1 92 ? 9.873 0.883 -9.588 1.00 93.38 92 PRO A N 1
ATOM 718 C CA . PRO A 1 92 ? 10.043 0.020 -8.428 1.00 93.38 92 PRO A CA 1
ATOM 719 C C . PRO A 1 92 ? 10.245 0.840 -7.143 1.00 93.38 92 PRO A C 1
ATOM 721 O O . PRO A 1 92 ? 11.004 1.814 -7.158 1.00 93.38 92 PRO A O 1
ATOM 724 N N . PRO A 1 93 ? 9.607 0.465 -6.019 1.00 94.12 93 PRO A N 1
ATOM 725 C CA . PRO A 1 93 ? 9.810 1.176 -4.763 1.00 94.12 93 PRO A CA 1
ATOM 726 C C . PRO A 1 93 ? 11.272 1.047 -4.335 1.00 94.12 93 PRO A C 1
ATOM 728 O O . PRO A 1 93 ? 11.889 0.016 -4.580 1.00 94.12 93 PRO A O 1
ATOM 731 N N . ARG A 1 94 ? 11.842 2.058 -3.679 1.00 94.31 94 ARG A N 1
ATOM 732 C CA . ARG A 1 94 ? 13.169 1.933 -3.044 1.00 94.31 94 ARG A CA 1
ATOM 733 C C . ARG A 1 94 ? 13.103 1.204 -1.706 1.00 94.31 94 ARG A C 1
ATOM 735 O O . ARG A 1 94 ? 14.047 0.506 -1.345 1.00 94.31 94 ARG A O 1
ATOM 742 N N . ALA A 1 95 ? 11.969 1.319 -1.010 1.00 93.31 95 ALA A N 1
ATOM 743 C CA . ALA A 1 95 ? 11.705 0.587 0.221 1.00 93.31 95 ALA A CA 1
ATOM 744 C C . ALA A 1 95 ? 11.892 -0.926 0.011 1.00 93.31 95 ALA A C 1
ATOM 746 O O . ALA A 1 95 ? 11.522 -1.485 -1.029 1.00 93.31 95 ALA A O 1
ATOM 747 N N . THR A 1 96 ? 12.486 -1.590 1.000 1.00 95.31 96 THR A N 1
ATOM 748 C CA . THR A 1 96 ? 12.648 -3.047 0.995 1.00 95.31 96 THR A CA 1
ATOM 749 C C . THR A 1 96 ? 11.408 -3.718 1.574 1.00 95.31 96 THR A C 1
ATOM 751 O O . THR A 1 96 ? 10.646 -3.105 2.329 1.00 95.31 96 THR A O 1
ATOM 754 N N . LEU A 1 97 ? 11.227 -5.005 1.266 1.00 96.00 97 LEU A N 1
ATOM 755 C CA . LEU A 1 97 ? 10.183 -5.814 1.889 1.00 96.00 97 LEU A CA 1
ATOM 756 C C . LEU A 1 97 ? 10.261 -5.762 3.423 1.00 96.00 97 LEU A C 1
ATOM 758 O O . LEU A 1 97 ? 9.242 -5.588 4.080 1.00 96.00 97 LEU A O 1
ATOM 762 N N . GLU A 1 98 ? 11.466 -5.854 3.991 1.00 95.94 98 GLU A N 1
ATOM 763 C CA . GLU A 1 98 ? 11.689 -5.799 5.439 1.00 95.94 98 GLU A CA 1
ATOM 764 C C . GLU A 1 98 ? 11.244 -4.461 6.042 1.00 95.94 98 GLU A C 1
ATOM 766 O O . GLU A 1 98 ? 10.523 -4.447 7.042 1.00 95.94 98 GLU A O 1
ATOM 771 N N . THR A 1 99 ? 11.601 -3.339 5.406 1.00 95.56 99 THR A N 1
ATOM 772 C CA . THR A 1 99 ? 11.175 -2.003 5.843 1.00 95.56 99 THR A CA 1
ATOM 773 C C . THR A 1 99 ? 9.654 -1.885 5.861 1.00 95.56 99 THR A C 1
ATOM 775 O O . THR A 1 99 ? 9.087 -1.381 6.830 1.00 95.56 99 THR A O 1
ATOM 778 N N . VAL A 1 100 ? 8.975 -2.377 4.820 1.00 96.62 100 VAL A N 1
ATOM 779 C CA . VAL A 1 100 ? 7.508 -2.335 4.759 1.00 96.62 100 VAL A CA 1
ATOM 780 C C . VAL A 1 100 ? 6.891 -3.261 5.807 1.00 96.62 100 VAL A C 1
ATOM 782 O O . VAL A 1 100 ? 5.999 -2.831 6.534 1.00 96.62 100 VAL A O 1
ATOM 785 N N . CYS A 1 101 ? 7.394 -4.489 5.958 1.00 96.62 101 CYS A N 1
ATOM 786 C CA . CYS A 1 101 ? 6.952 -5.422 6.997 1.00 96.62 101 CYS A CA 1
ATOM 787 C C . CYS A 1 101 ? 7.039 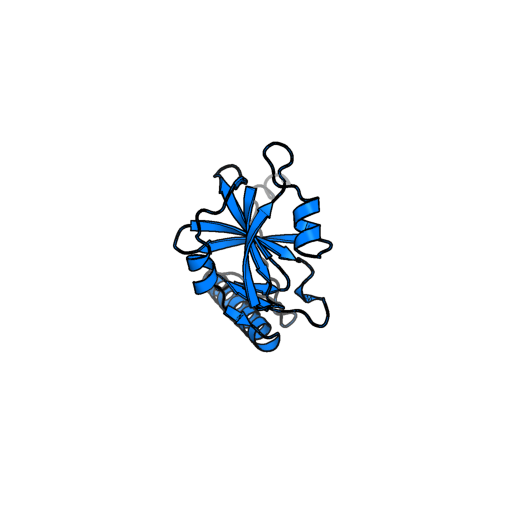-4.811 8.401 1.00 96.62 101 CYS A C 1
ATOM 789 O O . CYS A 1 101 ? 6.103 -4.948 9.184 1.00 96.62 101 CYS A O 1
ATOM 791 N N . GLY A 1 102 ? 8.141 -4.124 8.716 1.00 96.00 102 GLY A N 1
ATOM 792 C CA . GLY A 1 102 ? 8.329 -3.461 10.008 1.00 96.00 102 GLY A CA 1
ATOM 793 C C . GLY A 1 102 ? 7.433 -2.234 10.217 1.00 96.00 102 GLY A C 1
ATOM 794 O O . GLY A 1 102 ? 7.154 -1.869 11.357 1.00 96.00 102 GLY A O 1
ATOM 795 N N . ALA A 1 103 ? 6.969 -1.602 9.135 1.00 95.69 103 ALA A N 1
ATOM 796 C CA . ALA A 1 103 ? 6.123 -0.412 9.186 1.00 95.69 103 ALA A CA 1
ATOM 797 C C . ALA A 1 103 ? 4.617 -0.721 9.241 1.00 95.69 103 ALA A C 1
ATOM 799 O O . ALA A 1 103 ? 3.841 0.117 9.710 1.00 95.69 103 ALA A O 1
ATOM 800 N N . VAL A 1 104 ? 4.191 -1.887 8.745 1.00 97.00 104 VAL A N 1
ATOM 801 C CA . VAL A 1 104 ? 2.777 -2.273 8.685 1.00 97.00 104 VAL A CA 1
ATOM 802 C C . VAL A 1 104 ? 2.272 -2.722 10.056 1.00 97.00 104 VAL A C 1
ATOM 804 O O . VAL A 1 104 ? 2.813 -3.625 10.689 1.00 97.00 104 VAL A O 1
ATOM 807 N N . GLN A 1 105 ? 1.162 -2.129 10.488 1.00 95.88 105 GLN A N 1
ATOM 808 C CA . GLN A 1 105 ? 0.442 -2.510 11.698 1.00 95.88 105 GLN A CA 1
ATOM 809 C C . GLN A 1 105 ? -0.949 -3.021 11.325 1.00 95.88 105 GLN A C 1
ATOM 811 O O . GLN A 1 105 ? -1.766 -2.288 10.772 1.00 95.88 105 GLN A O 1
ATOM 816 N N . TRP A 1 106 ? -1.248 -4.278 11.640 1.00 94.81 106 TRP A N 1
ATOM 817 C CA . TRP A 1 106 ? -2.557 -4.864 11.348 1.00 94.81 106 TRP A CA 1
ATOM 818 C C . 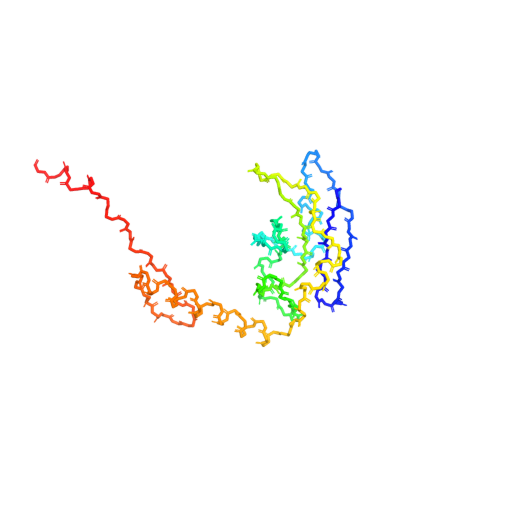TRP A 1 106 ? -3.626 -4.305 12.285 1.00 94.81 106 TRP A C 1
ATOM 820 O O . TRP A 1 106 ? -3.473 -4.335 13.507 1.00 94.81 106 TRP A O 1
ATOM 830 N N . ALA A 1 107 ? -4.734 -3.835 11.717 1.00 90.19 107 ALA A N 1
ATOM 831 C CA . ALA A 1 107 ? -5.799 -3.178 12.458 1.00 90.19 107 ALA A CA 1
ATOM 832 C C . ALA A 1 107 ? -7.118 -3.945 12.318 1.00 90.19 107 ALA A C 1
ATOM 834 O O . ALA A 1 107 ? -7.454 -4.479 11.264 1.00 90.19 107 ALA A O 1
ATOM 835 N N . ASN A 1 108 ? -7.909 -3.969 13.391 1.00 86.50 108 ASN A N 1
ATOM 836 C CA . ASN A 1 108 ? -9.332 -4.278 13.268 1.00 86.50 108 ASN A CA 1
ATOM 837 C C . ASN A 1 108 ? -10.112 -2.992 12.949 1.00 86.50 108 ASN A C 1
ATOM 839 O O . ASN A 1 108 ? -9.599 -1.886 13.130 1.00 86.50 108 ASN A O 1
ATOM 843 N N . ARG A 1 109 ? -11.375 -3.127 12.531 1.00 81.44 109 ARG A N 1
ATOM 844 C CA . ARG A 1 109 ? -12.221 -1.978 12.168 1.00 81.44 109 ARG A CA 1
ATOM 845 C C . ARG A 1 109 ? -12.291 -0.904 13.259 1.00 81.44 109 ARG A C 1
ATOM 847 O O . ARG A 1 109 ? -12.204 0.276 12.945 1.00 81.44 109 ARG A O 1
ATOM 854 N N . ARG A 1 110 ? -12.433 -1.297 14.531 1.00 82.00 110 ARG A N 1
ATOM 855 C CA . ARG A 1 110 ? -12.533 -0.340 15.650 1.00 82.00 110 ARG A CA 1
ATOM 856 C C . ARG A 1 110 ? -11.245 0.457 15.822 1.00 82.00 110 ARG A C 1
ATOM 858 O O . ARG A 1 110 ? -11.296 1.661 16.036 1.00 82.00 110 ARG A O 1
ATOM 865 N N . TYR A 1 111 ? -10.101 -0.210 15.710 1.00 80.00 111 TYR A N 1
ATOM 866 C CA . TYR A 1 111 ? -8.798 0.433 15.807 1.00 80.00 111 TYR A CA 1
ATOM 867 C C . TYR A 1 111 ? -8.538 1.359 14.615 1.00 80.00 111 TYR A C 1
ATOM 869 O O . TYR A 1 111 ? -8.107 2.492 14.808 1.00 80.00 111 TYR A O 1
ATOM 877 N N . ALA A 1 112 ? -8.887 0.924 13.401 1.00 77.25 112 ALA A N 1
ATOM 878 C CA . ALA A 1 112 ? -8.793 1.756 12.205 1.00 77.25 112 ALA A CA 1
ATOM 879 C C . ALA A 1 112 ? -9.675 3.013 12.314 1.00 77.25 112 ALA A C 1
ATOM 881 O O . ALA A 1 112 ? -9.199 4.113 12.056 1.00 77.25 112 ALA A O 1
ATOM 882 N N . GLN A 1 113 ? -10.924 2.881 12.777 1.00 79.19 113 GLN A N 1
ATOM 883 C CA . GLN A 1 113 ? -11.820 4.021 13.010 1.00 79.19 113 GLN A CA 1
ATOM 884 C C . GLN A 1 113 ? -11.262 4.992 14.056 1.00 79.19 113 GLN A C 1
ATOM 886 O O . GLN A 1 113 ? -11.220 6.193 13.807 1.00 79.19 113 GLN A O 1
ATOM 891 N N . ALA A 1 114 ? -10.757 4.483 15.182 1.00 78.44 114 ALA A N 1
ATOM 892 C CA . ALA A 1 114 ? -10.140 5.322 16.206 1.00 78.44 114 ALA A CA 1
ATOM 893 C C . ALA A 1 114 ? -8.899 6.072 15.679 1.00 78.44 114 ALA A C 1
ATOM 895 O O . ALA A 1 114 ? -8.707 7.244 16.002 1.00 78.44 114 ALA A O 1
ATOM 896 N N . ALA A 1 115 ? -8.078 5.430 14.840 1.00 77.06 115 ALA A N 1
ATOM 897 C CA . ALA A 1 115 ? -6.937 6.074 14.192 1.00 77.06 115 ALA A CA 1
ATOM 898 C C . ALA A 1 115 ? -7.377 7.195 13.232 1.00 77.06 115 ALA A C 1
ATOM 900 O O . ALA A 1 115 ? -6.818 8.291 13.286 1.00 77.06 115 ALA A O 1
ATOM 901 N N . ILE A 1 116 ? -8.416 6.962 12.417 1.00 80.00 116 ILE A N 1
ATOM 902 C CA . ILE A 1 116 ? -9.006 7.980 11.526 1.00 80.00 116 ILE A CA 1
ATOM 903 C C . ILE A 1 116 ? -9.516 9.175 12.341 1.00 80.00 116 ILE A C 1
ATOM 905 O O . ILE A 1 116 ? -9.224 10.327 12.014 1.00 80.00 116 ILE A O 1
ATOM 909 N N . GLU A 1 117 ? -10.254 8.924 13.423 1.00 83.81 117 GLU A N 1
ATOM 910 C CA . GLU A 1 117 ? -10.784 9.976 14.296 1.00 83.81 117 GLU A CA 1
ATOM 911 C C . GLU A 1 117 ? -9.665 10.791 14.954 1.00 83.81 117 GLU A C 1
ATOM 913 O O . GLU A 1 117 ? -9.736 12.021 15.001 1.00 83.81 117 GLU A O 1
ATOM 918 N N . MET A 1 118 ? -8.612 10.125 15.436 1.00 78.75 118 MET A N 1
ATOM 919 C CA . MET A 1 118 ? -7.462 10.788 16.050 1.00 78.75 118 MET A CA 1
ATOM 920 C C . MET A 1 118 ? -6.731 11.689 15.047 1.00 78.75 118 MET A C 1
ATOM 922 O O . MET A 1 118 ? -6.418 12.834 15.374 1.00 78.75 118 MET A O 1
ATOM 926 N N . GLN A 1 119 ? -6.512 11.209 13.820 1.00 78.38 119 GLN A N 1
ATOM 927 C CA . GLN A 1 119 ? -5.901 12.002 12.751 1.00 78.38 119 GLN A CA 1
ATOM 928 C C . GLN A 1 119 ? -6.765 13.188 12.341 1.00 78.38 119 GLN A C 1
ATOM 930 O O . GLN A 1 119 ? -6.258 14.298 12.201 1.00 78.38 119 GLN A O 1
ATOM 935 N N . THR A 1 120 ? -8.072 12.970 12.206 1.00 80.06 120 THR A N 1
ATOM 936 C CA . THR A 1 120 ? -9.029 14.022 11.849 1.00 80.06 120 THR A CA 1
ATOM 937 C C . THR A 1 120 ? -9.029 15.122 12.910 1.00 80.06 120 THR A C 1
ATOM 939 O O . THR A 1 120 ? -8.921 16.301 12.579 1.00 80.06 120 THR A O 1
ATOM 942 N N . ARG A 1 121 ? -9.052 14.755 14.199 1.00 80.06 121 ARG A N 1
ATOM 943 C CA . ARG A 1 121 ? -8.960 15.719 15.306 1.00 80.06 121 ARG A CA 1
ATOM 944 C C . ARG A 1 121 ? -7.637 16.478 15.310 1.00 80.06 121 ARG A C 1
ATOM 946 O O . ARG A 1 121 ? -7.650 17.686 15.527 1.00 80.06 121 ARG A O 1
ATOM 953 N N . ALA A 1 122 ? -6.515 15.803 15.063 1.00 79.19 122 ALA A N 1
ATOM 954 C CA . ALA A 1 122 ? -5.208 16.454 14.990 1.00 79.19 122 ALA A CA 1
ATOM 955 C C . ALA A 1 122 ? -5.132 17.453 13.822 1.00 79.19 122 ALA A C 1
ATOM 957 O O . ALA A 1 122 ? -4.682 18.583 14.009 1.00 79.19 122 ALA A O 1
ATOM 958 N N . ALA A 1 123 ? -5.637 17.074 12.645 1.00 77.25 123 ALA A N 1
ATOM 959 C CA . ALA A 1 123 ? -5.703 17.948 11.477 1.00 77.25 123 ALA A CA 1
ATOM 960 C C . ALA A 1 123 ? -6.620 19.159 11.715 1.00 77.25 123 ALA A C 1
ATOM 962 O O . ALA A 1 123 ? -6.234 20.287 11.415 1.00 77.25 123 ALA A O 1
ATOM 963 N N . MET A 1 124 ? -7.795 18.951 12.320 1.00 78.00 124 MET A N 1
ATOM 964 C CA . MET A 1 124 ? -8.705 20.035 12.705 1.00 78.00 124 MET A CA 1
ATOM 965 C C . MET A 1 124 ? -8.058 20.984 13.718 1.00 78.00 124 MET A C 1
ATOM 967 O O . MET A 1 124 ? -8.110 22.196 13.532 1.00 78.00 124 MET A O 1
ATOM 971 N N . ALA A 1 125 ? -7.406 20.459 14.760 1.00 78.12 125 ALA A N 1
ATOM 972 C CA . ALA A 1 125 ? -6.712 21.278 15.753 1.00 78.12 125 ALA A CA 1
ATOM 973 C C . ALA A 1 125 ? -5.590 22.117 15.119 1.00 78.12 125 ALA A C 1
ATOM 975 O O . ALA A 1 125 ? -5.462 23.303 15.420 1.00 78.12 125 ALA A O 1
ATOM 976 N N . HIS A 1 126 ? -4.819 21.527 14.201 1.00 78.12 126 HIS A N 1
ATOM 977 C CA . HIS A 1 126 ? -3.796 22.245 13.446 1.00 78.12 126 HIS A CA 1
ATOM 978 C C . HIS A 1 126 ? -4.404 23.343 12.560 1.00 78.12 126 HIS A C 1
ATOM 980 O O . HIS A 1 126 ? -3.894 24.459 12.541 1.00 78.12 126 HIS A O 1
ATOM 986 N N . ALA A 1 127 ? -5.505 23.063 11.858 1.00 75.81 127 ALA A N 1
ATOM 987 C CA . ALA A 1 127 ? -6.183 24.043 11.010 1.00 75.81 127 ALA A CA 1
ATOM 988 C C . ALA A 1 127 ? -6.741 25.226 11.823 1.00 75.81 127 ALA A C 1
ATOM 990 O O . ALA A 1 127 ? -6.539 26.380 11.446 1.00 75.81 127 ALA A O 1
ATOM 991 N N . VAL A 1 128 ? -7.367 24.954 12.974 1.00 78.81 128 VAL A N 1
ATOM 992 C CA . VAL A 1 128 ? -7.862 25.989 13.899 1.00 78.81 128 VAL A CA 1
ATOM 993 C C . VAL A 1 128 ? -6.714 26.851 14.424 1.00 78.81 128 VAL A C 1
ATOM 995 O O . VAL A 1 128 ? -6.828 28.074 14.439 1.00 78.81 128 VAL A O 1
ATOM 998 N N . ALA A 1 129 ? -5.580 26.244 14.794 1.00 79.00 129 ALA A N 1
ATOM 999 C CA . ALA A 1 129 ? -4.393 26.985 15.228 1.00 79.00 129 ALA A CA 1
ATOM 1000 C C . ALA A 1 129 ? -3.846 27.941 14.148 1.00 79.00 129 ALA A C 1
ATOM 1002 O O . ALA A 1 129 ? -3.198 28.929 14.483 1.00 79.00 129 ALA A O 1
ATOM 1003 N N . HIS A 1 130 ? -4.145 27.682 12.871 1.00 79.44 130 HIS A N 1
ATOM 1004 C CA . HIS A 1 130 ? -3.757 28.512 11.727 1.00 79.44 130 HIS A CA 1
ATOM 1005 C C . HIS A 1 130 ? -4.922 29.353 11.168 1.00 79.44 130 HIS A C 1
ATOM 1007 O O . HIS A 1 130 ? -4.865 29.813 10.029 1.00 79.44 130 HIS A O 1
ATOM 1013 N N . GLY A 1 131 ? -5.970 29.585 11.967 1.00 72.62 131 GLY A N 1
ATOM 1014 C CA . GLY A 1 131 ? -7.035 30.544 11.656 1.00 72.62 131 GLY A CA 1
ATOM 1015 C C . GLY A 1 131 ? -8.170 30.014 10.777 1.00 72.62 131 GLY A C 1
ATOM 1016 O O . GLY A 1 131 ? -8.989 30.808 10.315 1.00 72.62 131 GLY A O 1
ATOM 1017 N N . ALA A 1 132 ? -8.257 28.700 10.540 1.00 71.38 132 ALA A N 1
ATOM 1018 C CA . ALA A 1 132 ? -9.408 28.118 9.855 1.00 71.38 132 ALA A CA 1
ATOM 1019 C C . ALA A 1 132 ? -10.636 28.070 10.781 1.00 71.38 132 ALA A C 1
ATOM 1021 O O . ALA A 1 132 ? -10.552 27.624 11.928 1.00 71.38 132 ALA A O 1
ATOM 1022 N N . HIS A 1 133 ? -11.795 28.481 10.262 1.00 60.88 133 HIS A N 1
ATOM 1023 C CA . HIS A 1 133 ? -13.082 28.266 10.919 1.00 60.88 133 HIS A CA 1
ATOM 1024 C C . HIS A 1 133 ? -13.564 26.841 10.628 1.00 60.88 133 HIS A C 1
ATOM 1026 O O . HIS A 1 133 ? -13.679 26.443 9.470 1.00 60.88 133 HIS A O 1
ATOM 1032 N N . VAL A 1 134 ? -13.842 26.066 11.677 1.00 56.16 134 VAL A N 1
ATOM 1033 C CA . VAL A 1 134 ? -14.414 24.718 11.555 1.00 56.16 134 VAL A CA 1
ATOM 1034 C C . VAL A 1 134 ? -15.905 24.804 11.865 1.00 56.16 134 VAL A C 1
ATOM 1036 O O . VAL A 1 134 ? -16.280 25.047 13.011 1.00 56.16 134 VAL A O 1
ATOM 1039 N N . GLU A 1 135 ? -16.760 24.599 10.863 1.00 51.66 135 GLU A N 1
ATOM 1040 C CA . GLU A 1 135 ? -18.196 24.399 11.082 1.00 51.66 135 GLU A CA 1
ATOM 1041 C C . GLU A 1 135 ? -18.478 22.906 11.298 1.00 51.66 135 GLU A C 1
ATOM 1043 O O . GLU A 1 135 ? -18.249 22.058 10.431 1.00 51.66 135 GLU A O 1
ATOM 1048 N N . SER A 1 136 ? -18.958 22.552 12.492 1.00 46.53 136 SER A N 1
ATOM 1049 C CA . SER A 1 136 ? -19.277 21.169 12.842 1.00 46.53 136 SER A CA 1
ATOM 1050 C C . SER A 1 136 ? -20.710 20.814 12.429 1.00 46.53 136 SER A C 1
ATOM 1052 O O . SER A 1 136 ? -21.646 21.086 13.176 1.00 46.53 136 SER A O 1
ATOM 1054 N N . ASN A 1 137 ? -20.882 20.142 11.289 1.00 42.38 137 ASN A N 1
ATOM 1055 C CA . ASN A 1 137 ? -22.157 19.521 10.890 1.00 42.38 137 ASN A CA 1
ATOM 1056 C C . ASN A 1 137 ? -22.101 17.981 10.949 1.00 42.38 137 ASN A C 1
ATOM 1058 O O . ASN A 1 137 ? -22.621 17.286 10.080 1.00 42.38 137 ASN A O 1
ATOM 1062 N N . GLY A 1 138 ? -21.452 17.432 11.982 1.00 45.78 138 GLY A N 1
ATOM 1063 C CA . GLY A 1 138 ? -21.343 15.988 12.218 1.00 45.78 138 GLY A CA 1
ATOM 1064 C C . GLY A 1 138 ? -19.919 15.533 12.561 1.00 45.78 138 GLY A C 1
ATOM 1065 O O . GLY A 1 138 ? -19.018 16.366 12.656 1.00 45.78 138 GLY A O 1
ATOM 1066 N N . PRO A 1 139 ? -19.690 14.215 12.744 1.00 44.78 139 PRO A N 1
ATOM 1067 C CA . PRO A 1 139 ? -18.379 13.662 13.116 1.00 44.78 139 PRO A CA 1
ATOM 1068 C C . PRO A 1 139 ? -17.291 13.871 12.045 1.00 44.78 139 PRO A C 1
ATOM 1070 O O . PRO A 1 139 ? -16.112 13.679 12.329 1.00 44.78 139 PRO A O 1
ATOM 1073 N N . TYR A 1 140 ? -17.682 14.307 10.846 1.00 49.62 140 TYR A N 1
ATOM 1074 C CA . TYR A 1 140 ? -16.817 14.651 9.722 1.00 49.62 140 TYR A CA 1
ATOM 1075 C C . TYR A 1 140 ? -17.039 16.127 9.359 1.00 49.62 140 TYR A C 1
ATOM 1077 O O . TYR A 1 140 ? -17.743 16.446 8.404 1.00 49.62 140 TYR A O 1
ATOM 1085 N N . GLY A 1 141 ? -16.531 17.045 10.185 1.00 44.38 141 GLY A N 1
ATOM 1086 C CA . GLY A 1 141 ? -16.609 18.482 9.902 1.00 44.38 141 GLY A CA 1
ATOM 1087 C C . GLY A 1 141 ? -15.929 18.829 8.572 1.00 44.38 141 GLY A C 1
ATOM 1088 O O . GLY A 1 141 ? -14.846 18.321 8.280 1.00 44.38 141 GLY A O 1
ATOM 1089 N N . PHE A 1 142 ? -16.559 19.690 7.773 1.00 45.50 142 PHE A N 1
ATOM 1090 C CA . PHE A 1 142 ? -15.957 20.245 6.562 1.00 45.50 142 PHE A CA 1
ATOM 1091 C C . PHE A 1 142 ? -14.989 21.367 6.951 1.00 45.50 142 PHE A C 1
ATOM 1093 O O . PHE A 1 142 ? -15.339 22.260 7.721 1.00 45.50 142 PHE A O 1
ATOM 1100 N N . ILE A 1 143 ? -13.771 21.334 6.409 1.00 48.84 143 ILE A N 1
ATOM 1101 C CA . ILE A 1 143 ? -12.823 22.443 6.530 1.00 48.84 143 ILE A CA 1
ATOM 1102 C C . ILE A 1 143 ? -13.066 23.360 5.332 1.00 48.84 143 ILE A C 1
ATOM 1104 O O . ILE A 1 143 ? -12.649 23.046 4.220 1.00 48.84 143 ILE A O 1
ATOM 1108 N N . SER A 1 144 ? -13.749 24.485 5.541 1.00 44.72 144 SER A N 1
ATOM 1109 C CA . SER A 1 144 ? -13.740 25.576 4.568 1.00 44.72 144 SER A CA 1
ATOM 1110 C C . SER A 1 144 ? -12.541 26.468 4.862 1.00 44.72 144 SER A C 1
ATOM 1112 O O . SER A 1 144 ? -12.470 27.092 5.923 1.00 44.72 144 SER A O 1
ATOM 1114 N N . THR A 1 145 ? -11.590 26.552 3.936 1.00 45.09 145 THR A N 1
ATOM 1115 C CA . THR A 1 145 ? -10.652 27.674 3.951 1.00 45.09 145 THR A CA 1
ATOM 1116 C C . THR A 1 145 ? -11.420 28.945 3.585 1.00 45.09 145 THR A C 1
ATOM 1118 O O . THR A 1 145 ? -12.331 28.888 2.752 1.00 45.09 145 THR A O 1
ATOM 1121 N N . PRO A 1 146 ? -11.093 30.108 4.175 1.00 39.25 146 PRO A N 1
ATOM 1122 C CA . PRO A 1 146 ? -11.572 31.363 3.627 1.00 39.25 146 PRO A CA 1
ATOM 1123 C C . PRO A 1 146 ? -11.074 31.430 2.184 1.00 39.25 146 PRO A C 1
ATOM 1125 O O . PRO A 1 146 ? -9.870 31.309 1.942 1.00 39.25 146 PRO A O 1
ATOM 1128 N N . SER A 1 147 ? -11.995 31.582 1.227 1.00 48.00 147 SER A N 1
ATOM 1129 C CA . SER A 1 147 ? -11.632 31.997 -0.125 1.00 48.00 147 SER A CA 1
ATOM 1130 C C . SER A 1 147 ? -10.694 33.184 0.021 1.00 48.00 147 SER A C 1
ATOM 1132 O O . SER A 1 147 ? -11.039 34.144 0.716 1.00 48.00 147 SER A O 1
ATOM 1134 N N . ALA A 1 148 ? -9.517 33.117 -0.602 1.00 42.41 148 ALA A N 1
ATOM 1135 C CA . ALA A 1 148 ? -8.721 34.312 -0.804 1.00 42.41 148 ALA A CA 1
ATOM 1136 C C . ALA A 1 148 ? -9.675 35.367 -1.377 1.00 42.41 148 ALA A C 1
ATOM 1138 O O . ALA A 1 148 ? -10.371 35.110 -2.364 1.00 42.41 148 ALA A O 1
ATOM 1139 N N . ILE A 1 149 ? -9.804 36.487 -0.671 1.00 45.91 149 ILE A N 1
ATOM 1140 C CA . ILE A 1 149 ? -10.476 37.668 -1.189 1.00 45.91 149 ILE A CA 1
ATOM 1141 C C . ILE A 1 149 ? -9.693 38.008 -2.451 1.00 45.91 149 ILE A C 1
ATOM 1143 O O . ILE A 1 149 ? -8.517 38.345 -2.352 1.00 45.91 149 ILE A O 1
ATOM 1147 N N . ASP A 1 150 ? -10.308 37.807 -3.613 1.00 45.50 150 ASP A N 1
ATOM 1148 C CA . ASP A 1 150 ? -9.777 38.273 -4.886 1.00 45.50 150 ASP A CA 1
ATOM 1149 C C . ASP A 1 150 ? -9.785 39.808 -4.831 1.00 45.50 150 ASP A C 1
ATOM 1151 O O . ASP A 1 150 ? -10.870 40.401 -4.830 1.00 45.50 150 ASP A O 1
ATOM 1155 N N . PRO A 1 151 ? -8.620 40.470 -4.701 1.00 49.25 151 PRO A N 1
ATOM 1156 C CA . PRO A 1 151 ? -8.569 41.914 -4.522 1.00 49.25 151 PRO A CA 1
ATOM 1157 C C . PRO A 1 151 ? -8.972 42.683 -5.793 1.00 49.25 151 PRO A C 1
ATOM 1159 O O . PRO A 1 151 ? -9.124 43.899 -5.722 1.00 49.25 151 PRO A O 1
ATOM 1162 N N . ASP A 1 152 ? -9.173 42.005 -6.931 1.00 50.91 152 ASP A N 1
ATOM 1163 C CA . ASP A 1 152 ? -9.509 42.630 -8.218 1.00 50.91 152 ASP A CA 1
ATOM 1164 C C . ASP A 1 152 ? -11.015 42.640 -8.539 1.00 50.91 152 ASP A C 1
ATOM 1166 O O . ASP A 1 152 ? -11.431 43.185 -9.568 1.00 50.91 152 ASP A O 1
ATOM 1170 N N . ARG A 1 153 ? -11.872 42.072 -7.677 1.00 48.94 153 ARG A N 1
ATOM 1171 C CA . ARG A 1 153 ? -13.310 41.965 -7.982 1.00 48.94 153 ARG A CA 1
ATOM 1172 C C . ARG A 1 153 ? -14.094 43.275 -7.811 1.00 48.94 153 ARG A C 1
ATOM 1174 O O . ARG A 1 153 ? -15.134 43.421 -8.447 1.00 48.94 153 ARG A O 1
ATOM 1181 N N . ASP A 1 154 ? -13.568 44.244 -7.060 1.00 49.34 154 ASP A N 1
ATOM 1182 C CA . ASP A 1 154 ? -14.243 45.525 -6.777 1.00 49.34 154 ASP A CA 1
ATOM 1183 C C . ASP A 1 154 ? -13.814 46.692 -7.694 1.00 49.34 154 ASP A C 1
ATOM 1185 O O . ASP A 1 154 ? -14.256 47.823 -7.514 1.00 49.34 154 ASP A O 1
ATOM 1189 N N . ALA A 1 155 ? -12.990 46.453 -8.722 1.00 52.12 155 ALA A N 1
ATOM 1190 C CA . ALA A 1 155 ? -12.503 47.516 -9.614 1.00 52.12 155 ALA A CA 1
ATOM 1191 C C . ALA A 1 155 ? -13.314 47.701 -10.918 1.00 52.12 155 ALA A C 1
ATOM 1193 O O . ALA A 1 155 ? -12.872 48.427 -11.811 1.00 52.12 155 ALA A O 1
ATOM 1194 N N . LYS A 1 156 ? -14.478 47.048 -11.081 1.00 47.62 156 LYS A N 1
ATOM 1195 C CA . LYS A 1 156 ? -15.277 47.117 -12.329 1.00 47.62 156 LYS A CA 1
ATOM 1196 C C . LYS A 1 156 ? -16.754 47.488 -12.184 1.00 47.62 156 LYS A C 1
ATOM 1198 O O . LYS A 1 156 ? -17.490 47.374 -13.162 1.00 47.62 156 LYS A O 1
ATOM 1203 N N . GLU A 1 157 ? -17.173 48.012 -11.039 1.00 45.19 157 GLU A N 1
ATOM 1204 C CA . GLU A 1 157 ? -18.470 48.687 -10.916 1.00 45.19 157 GLU A CA 1
ATOM 1205 C C . GLU A 1 157 ? -18.276 50.052 -10.241 1.00 45.19 157 GLU A C 1
ATOM 1207 O O . GLU A 1 157 ? -18.265 50.171 -9.018 1.00 45.19 157 GLU A O 1
ATOM 1212 N N . GLY A 1 158 ? -18.070 51.080 -11.069 1.00 39.03 158 GLY A N 1
ATOM 1213 C CA . GLY A 1 158 ? -17.931 52.484 -10.676 1.00 39.03 158 GLY A CA 1
ATOM 1214 C C . GLY A 1 158 ? -17.859 53.399 -11.887 1.00 39.03 158 GLY A C 1
ATOM 1215 O O . GLY A 1 158 ? -16.881 53.257 -12.652 1.00 39.03 158 GLY A O 1
#

pLDDT: mean 81.98, std 16.81, range [39.03, 98.06]